Protein AF-A0A2N0QU93-F1 (afdb_monomer_lite)

Sequence (58 aa):
MENDAKILDVLYGTGTFLLELSIEYSLLGFTVIDKKKLFLLFLALFKPNNLNFNYADI

Organism: NCBI:txid588596

pLDDT: mean 71.97, std 9.63, range [43.19, 86.69]

Secondary structure (DSSP, 8-state):
-----EEEEES-TT-HHHHHHHHHTTTSEEEEEES-HHHHHHHHTT--TTEEEEE---

Radius of gyration: 11.1 Å; chains: 1; bounding box: 24×23×32 Å

Foldseek 3Di:
DQPADEAEDEPCDLVPVVQVVCVVCVSYAYEYEEQDVVSVVVCVVVDRPRYYYDYDDD

Structure (mmCIF, N/CA/C/O backbone):
data_AF-A0A2N0QU93-F1
#
_entry.id   AF-A0A2N0QU93-F1
#
loop_
_atom_site.group_PDB
_atom_site.id
_atom_site.type_symbol
_atom_site.label_atom_id
_atom_site.label_alt_id
_atom_site.label_comp_id
_atom_site.label_asym_id
_atom_site.label_entity_id
_atom_site.label_seq_id
_atom_site.pdbx_PDB_ins_code
_atom_site.Cartn_x
_atom_site.Cartn_y
_atom_site.Cartn_z
_atom_site.occupancy
_atom_site.B_iso_or_equiv
_atom_site.auth_seq_id
_atom_site.auth_comp_id
_atom_site.auth_asym_id
_atom_site.auth_atom_id
_atom_site.pdbx_PDB_model_num
ATOM 1 N N . MET A 1 1 ? 4.686 -7.730 -22.178 1.00 43.19 1 MET A N 1
ATOM 2 C CA . MET A 1 1 ? 3.838 -8.389 -21.169 1.00 43.19 1 MET A CA 1
ATOM 3 C C . MET A 1 1 ? 3.758 -7.418 -20.013 1.00 43.19 1 MET A C 1
ATOM 5 O O . MET A 1 1 ? 4.765 -7.219 -19.348 1.00 43.19 1 MET A O 1
ATOM 9 N N . GLU A 1 2 ? 2.646 -6.698 -19.891 1.00 45.88 2 GLU A N 1
ATOM 10 C CA . GLU A 1 2 ? 2.420 -5.818 -18.743 1.00 45.88 2 GLU A CA 1
ATOM 11 C C . GLU A 1 2 ? 2.113 -6.712 -17.541 1.00 45.88 2 GLU A C 1
ATOM 13 O O . GLU A 1 2 ? 1.213 -7.550 -17.586 1.00 45.88 2 GLU A O 1
ATOM 18 N N . ASN A 1 3 ? 2.948 -6.616 -16.508 1.00 53.44 3 ASN A N 1
ATOM 19 C CA . ASN A 1 3 ? 2.736 -7.320 -15.253 1.00 53.44 3 ASN A CA 1
ATOM 20 C C . ASN A 1 3 ? 1.553 -6.661 -14.532 1.00 53.44 3 ASN A C 1
ATOM 22 O O . ASN A 1 3 ? 1.743 -5.762 -13.723 1.00 53.44 3 ASN A O 1
ATOM 26 N N . ASP A 1 4 ? 0.339 -7.143 -14.795 1.00 63.72 4 ASP A N 1
ATOM 27 C CA . ASP A 1 4 ? -0.914 -6.738 -14.132 1.00 63.72 4 ASP A CA 1
ATOM 28 C C . ASP A 1 4 ? -1.020 -7.219 -12.667 1.00 63.72 4 ASP A C 1
ATOM 30 O O . ASP A 1 4 ? -2.110 -7.376 -12.108 1.00 63.72 4 ASP A O 1
ATOM 34 N N . ALA A 1 5 ? 0.112 -7.484 -12.013 1.00 65.75 5 ALA A N 1
ATOM 35 C CA . ALA A 1 5 ? 0.123 -7.904 -10.624 1.00 65.75 5 ALA A CA 1
ATOM 36 C C . ALA A 1 5 ? -0.275 -6.719 -9.731 1.00 65.75 5 ALA A C 1
ATOM 38 O O . ALA A 1 5 ? 0.383 -5.677 -9.703 1.00 65.75 5 ALA A O 1
ATOM 39 N N . LYS A 1 6 ? -1.386 -6.892 -9.008 1.00 69.50 6 LYS A N 1
ATOM 40 C CA . LYS A 1 6 ? -1.918 -5.917 -8.054 1.00 69.50 6 LYS A CA 1
ATOM 41 C C . LYS A 1 6 ? -1.695 -6.430 -6.642 1.00 69.50 6 LYS A C 1
ATOM 43 O O . LYS A 1 6 ? -2.101 -7.545 -6.322 1.00 69.50 6 LYS A O 1
ATOM 48 N N . ILE A 1 7 ? -1.064 -5.613 -5.809 1.00 72.62 7 ILE A N 1
ATOM 49 C CA . ILE A 1 7 ? -0.791 -5.935 -4.407 1.00 72.62 7 ILE A CA 1
ATOM 50 C C . ILE A 1 7 ? -1.828 -5.222 -3.537 1.00 72.62 7 ILE A C 1
ATOM 52 O O . ILE A 1 7 ? -2.036 -4.013 -3.668 1.00 72.62 7 ILE A O 1
ATOM 56 N N . LEU A 1 8 ? -2.485 -5.992 -2.667 1.00 73.25 8 LEU A N 1
ATOM 57 C CA . LEU A 1 8 ? -3.451 -5.511 -1.683 1.00 73.25 8 LEU A CA 1
ATOM 58 C C . LEU A 1 8 ? -2.886 -5.734 -0.282 1.00 73.25 8 LEU A C 1
ATOM 60 O O . LEU A 1 8 ? -2.564 -6.866 0.072 1.00 73.25 8 LEU A O 1
ATOM 64 N N . ASP A 1 9 ? -2.826 -4.668 0.508 1.00 66.56 9 ASP A N 1
ATOM 65 C CA . ASP A 1 9 ? -2.475 -4.735 1.926 1.00 66.56 9 ASP A CA 1
ATOM 66 C C . ASP A 1 9 ? -3.643 -4.253 2.785 1.00 66.56 9 ASP A C 1
ATOM 68 O O . ASP A 1 9 ? -4.277 -3.225 2.512 1.00 66.56 9 ASP A O 1
ATOM 72 N N . VAL A 1 10 ? -3.937 -5.051 3.805 1.00 58.66 10 VAL A N 1
ATOM 73 C CA . VAL A 1 10 ? -5.076 -4.921 4.709 1.00 58.66 10 VAL A CA 1
ATOM 74 C C . VAL A 1 10 ? -4.493 -4.822 6.117 1.00 58.66 10 VAL A C 1
ATOM 76 O O . VAL A 1 10 ? -3.791 -5.732 6.543 1.00 58.66 10 VAL A O 1
ATOM 79 N N . LEU A 1 11 ? -4.818 -3.744 6.847 1.00 58.75 11 LEU A N 1
ATOM 80 C CA . LEU A 1 11 ? -4.247 -3.373 8.165 1.00 58.75 11 LEU A CA 1
ATOM 81 C C . LEU A 1 11 ? -2.850 -2.724 8.103 1.00 58.75 11 LEU A C 1
ATOM 83 O O . LEU A 1 11 ? -1.942 -3.042 8.867 1.00 58.75 11 LEU A O 1
ATOM 87 N N . TYR A 1 12 ? -2.741 -1.724 7.238 1.00 59.19 12 TYR A N 1
ATOM 88 C CA . TYR A 1 12 ? -1.541 -0.980 6.851 1.00 59.19 12 TYR A CA 1
ATOM 89 C C . TYR A 1 12 ? -0.726 -0.294 7.976 1.00 59.19 12 TYR A C 1
ATOM 91 O O . TYR A 1 12 ? 0.449 0.030 7.792 1.00 59.19 12 TYR A O 1
ATOM 99 N N . GLY A 1 13 ? -1.289 -0.073 9.168 1.00 65.25 13 GLY A N 1
ATOM 100 C CA . GLY A 1 13 ? -0.516 0.387 10.331 1.00 65.25 13 GLY A CA 1
ATOM 101 C C . GLY A 1 13 ? 0.154 1.758 10.125 1.00 65.25 13 GLY A C 1
ATOM 102 O O . GLY A 1 13 ? -0.539 2.759 9.957 1.00 65.25 13 GLY A O 1
ATOM 103 N N . THR A 1 14 ? 1.493 1.828 10.206 1.00 64.50 14 THR A N 1
ATOM 104 C CA . THR A 1 14 ? 2.301 3.036 9.905 1.00 64.50 14 THR A CA 1
ATOM 105 C C . THR A 1 14 ? 2.739 3.132 8.445 1.00 64.50 14 THR A C 1
ATOM 107 O O . THR A 1 14 ? 3.421 4.081 8.080 1.00 64.50 14 THR A O 1
ATOM 110 N N . GLY A 1 15 ? 2.402 2.162 7.600 1.00 64.69 15 GLY A N 1
ATOM 111 C CA . GLY A 1 15 ? 2.443 2.322 6.154 1.00 64.69 15 GLY A CA 1
ATOM 112 C C . GLY A 1 15 ? 3.788 2.509 5.452 1.00 64.69 15 GLY A C 1
ATOM 113 O O . GLY A 1 15 ? 3.835 2.684 4.239 1.00 64.69 15 GLY A O 1
ATOM 114 N N . THR A 1 16 ? 4.898 2.481 6.174 1.00 70.56 16 THR A N 1
ATOM 115 C CA . THR A 1 16 ? 6.227 2.733 5.609 1.00 70.56 16 THR A CA 1
ATOM 116 C C . THR A 1 16 ? 6.640 1.667 4.596 1.00 70.56 16 THR A C 1
ATOM 118 O O . THR A 1 16 ? 7.144 2.003 3.531 1.00 70.56 16 THR A O 1
ATOM 121 N N . PHE A 1 17 ? 6.326 0.399 4.864 1.00 76.50 17 PHE A N 1
ATOM 122 C CA . PHE A 1 17 ? 6.747 -0.717 4.016 1.00 76.50 17 PHE A CA 1
ATOM 123 C C . PHE A 1 17 ? 6.116 -0.700 2.615 1.00 76.50 17 PHE A C 1
ATOM 125 O O . PHE A 1 17 ? 6.799 -0.885 1.613 1.00 76.50 17 PHE A O 1
ATOM 132 N N . LEU A 1 18 ? 4.811 -0.446 2.507 1.00 76.38 18 LEU A N 1
ATOM 133 C CA . LEU A 1 18 ? 4.159 -0.451 1.195 1.00 76.38 18 LEU A CA 1
ATOM 134 C C . LEU A 1 18 ? 4.489 0.792 0.376 1.00 76.38 18 LEU A C 1
ATOM 136 O O . LEU A 1 18 ? 4.503 0.729 -0.850 1.00 76.38 18 LEU A O 1
ATOM 140 N N . LEU A 1 19 ? 4.745 1.918 1.048 1.00 78.44 19 LEU A N 1
ATOM 141 C CA . LEU A 1 19 ? 5.261 3.102 0.380 1.00 78.44 19 LEU A CA 1
ATOM 142 C C . LEU A 1 19 ? 6.617 2.784 -0.259 1.00 78.44 19 LEU A C 1
ATOM 144 O O . LEU A 1 19 ? 6.789 3.038 -1.449 1.00 78.44 19 LEU A O 1
ATOM 148 N N . GLU A 1 20 ? 7.531 2.170 0.494 1.00 81.06 20 GLU A N 1
ATOM 149 C CA . GLU A 1 20 ? 8.838 1.727 -0.005 1.00 81.06 20 GLU A CA 1
ATOM 150 C C . GLU A 1 20 ? 8.691 0.773 -1.200 1.00 81.06 20 GLU A C 1
ATOM 152 O O . GLU A 1 20 ? 9.269 1.027 -2.256 1.00 81.06 20 GLU A O 1
ATOM 157 N N . LEU A 1 21 ? 7.824 -0.241 -1.096 1.00 82.50 21 LEU A N 1
ATOM 158 C CA . LEU A 1 21 ? 7.550 -1.162 -2.203 1.00 82.50 21 LEU A CA 1
ATOM 159 C C . LEU A 1 21 ? 6.948 -0.462 -3.426 1.00 82.50 21 LEU A C 1
ATOM 161 O O . LEU A 1 21 ? 7.305 -0.785 -4.556 1.00 82.50 21 LEU A O 1
ATOM 165 N N . SER A 1 22 ? 6.047 0.502 -3.234 1.00 81.94 22 SER A N 1
ATOM 166 C CA . SER A 1 22 ? 5.436 1.226 -4.354 1.00 81.94 22 SER A CA 1
ATOM 167 C C . SER A 1 22 ? 6.440 2.085 -5.121 1.00 81.94 22 SER A C 1
ATOM 169 O O . SER A 1 22 ? 6.300 2.252 -6.334 1.00 81.94 22 SER A O 1
ATOM 171 N N . ILE A 1 23 ? 7.472 2.577 -4.429 1.00 83.19 23 ILE A N 1
ATOM 172 C CA . ILE A 1 23 ? 8.586 3.314 -5.025 1.00 83.19 23 ILE A CA 1
ATOM 173 C C . ILE A 1 23 ? 9.527 2.348 -5.755 1.00 83.19 23 ILE A C 1
ATOM 175 O O . ILE A 1 23 ? 9.883 2.599 -6.905 1.00 83.19 23 ILE A O 1
ATOM 179 N N . GLU A 1 24 ? 9.908 1.243 -5.110 1.00 86.69 24 GLU A N 1
ATOM 180 C CA . GLU A 1 24 ? 10.821 0.239 -5.672 1.00 86.69 24 GLU A CA 1
ATOM 181 C C . GLU A 1 24 ? 10.234 -0.428 -6.926 1.00 86.69 24 GLU A C 1
ATOM 183 O O . GLU A 1 24 ? 10.910 -0.570 -7.947 1.00 86.69 24 GLU A O 1
ATOM 188 N N . TYR A 1 25 ? 8.942 -0.758 -6.893 1.00 85.69 25 TYR A N 1
ATOM 189 C CA . TYR A 1 25 ? 8.228 -1.450 -7.964 1.00 85.69 25 TYR A CA 1
ATOM 190 C C . TYR A 1 25 ? 7.233 -0.525 -8.673 1.00 85.69 25 TYR A C 1
ATOM 192 O O . TYR A 1 25 ? 6.033 -0.791 -8.724 1.00 85.69 25 TYR A O 1
ATOM 200 N N . SER A 1 26 ? 7.740 0.549 -9.279 1.00 82.62 26 SER A N 1
ATOM 201 C CA . SER A 1 26 ? 6.936 1.583 -9.963 1.00 82.62 26 SER A CA 1
ATOM 202 C C . SER A 1 26 ? 5.967 1.080 -11.051 1.00 82.62 26 SER A C 1
ATOM 204 O O . SER A 1 26 ? 4.996 1.764 -11.372 1.00 82.62 26 SER A O 1
ATOM 206 N N . LEU A 1 27 ? 6.209 -0.109 -11.613 1.00 84.88 27 LEU A N 1
ATOM 207 C CA . LEU A 1 27 ? 5.358 -0.733 -12.634 1.00 84.88 27 LEU A CA 1
ATOM 208 C C . LEU A 1 27 ? 4.197 -1.556 -12.054 1.00 84.88 27 LEU A C 1
ATOM 210 O O . LEU A 1 27 ? 3.305 -1.945 -12.801 1.00 84.88 27 LEU A O 1
ATOM 214 N N . LEU A 1 28 ? 4.212 -1.848 -10.751 1.00 82.25 28 LEU A N 1
ATOM 215 C CA . LEU A 1 28 ? 3.162 -2.616 -10.084 1.00 82.25 28 LEU A CA 1
ATOM 216 C C . LEU A 1 28 ? 2.113 -1.688 -9.482 1.00 82.25 28 LEU A C 1
ATOM 218 O O . LEU A 1 28 ? 2.438 -0.614 -8.981 1.00 82.25 28 LEU A O 1
ATOM 222 N N . GLY A 1 29 ? 0.854 -2.124 -9.506 1.00 83.88 29 GLY A N 1
ATOM 223 C CA . GLY A 1 29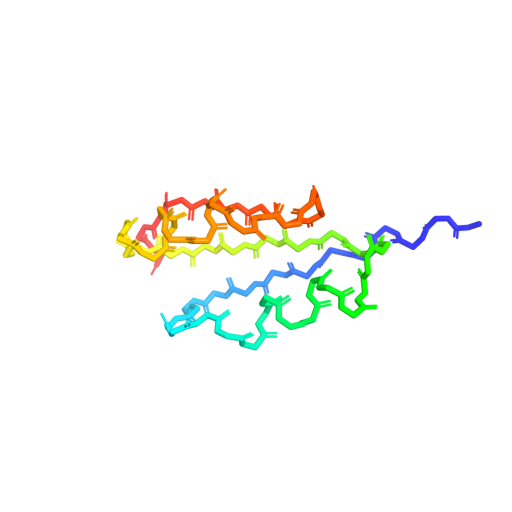 ? -0.253 -1.406 -8.883 1.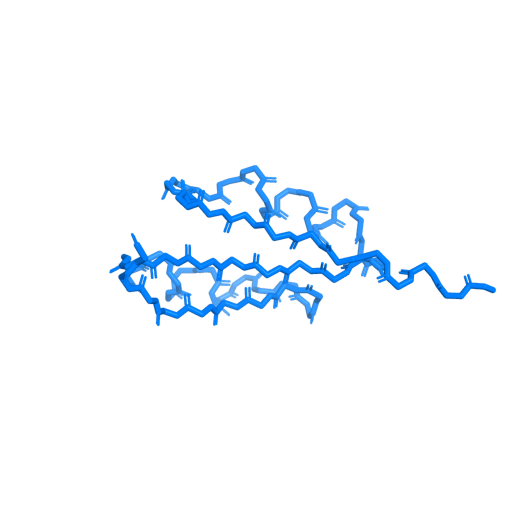00 83.88 29 GLY A CA 1
ATOM 224 C C . GLY A 1 29 ? -0.437 -1.815 -7.424 1.00 83.88 29 GLY A C 1
ATOM 225 O O . GLY A 1 29 ? -0.594 -2.995 -7.115 1.00 83.88 29 GLY A O 1
ATOM 226 N N . PHE A 1 30 ? -0.497 -0.838 -6.529 1.00 82.88 30 PHE A N 1
ATOM 227 C CA . PHE A 1 30 ? -0.658 -1.046 -5.094 1.00 82.88 30 PHE A CA 1
ATOM 228 C C . PHE A 1 30 ? -1.981 -0.463 -4.614 1.00 82.88 30 PHE A C 1
ATOM 230 O O . PHE A 1 30 ? -2.367 0.633 -5.014 1.00 82.88 30 PHE A O 1
ATOM 237 N N . THR A 1 31 ? -2.697 -1.182 -3.753 1.00 82.94 31 THR A N 1
ATOM 238 C CA . THR A 1 31 ? -3.916 -0.688 -3.101 1.00 82.94 31 THR A CA 1
ATOM 239 C C . THR A 1 31 ? -3.840 -0.922 -1.602 1.00 82.94 31 THR A C 1
ATOM 241 O O . THR A 1 31 ? -3.605 -2.036 -1.145 1.00 82.94 31 THR A O 1
ATOM 244 N N . VAL A 1 32 ? -4.077 0.143 -0.846 1.00 78.00 32 VAL A N 1
ATOM 245 C CA . VAL A 1 32 ? -4.121 0.154 0.614 1.00 78.00 32 VAL A CA 1
ATOM 246 C C . VAL A 1 32 ? -5.556 0.363 1.054 1.00 78.00 32 VAL A C 1
ATOM 248 O O . VAL A 1 32 ? -6.227 1.270 0.550 1.00 78.00 32 VAL A O 1
ATOM 251 N N . ILE A 1 33 ? -6.007 -0.437 2.020 1.00 77.44 33 ILE A N 1
ATOM 252 C CA . ILE A 1 33 ? -7.292 -0.222 2.682 1.00 77.44 33 ILE A CA 1
ATOM 253 C C . ILE A 1 33 ? -7.091 -0.074 4.190 1.00 77.44 33 ILE A C 1
ATOM 255 O O . ILE A 1 33 ? -6.565 -0.972 4.846 1.00 77.44 33 ILE A O 1
ATOM 259 N N . ASP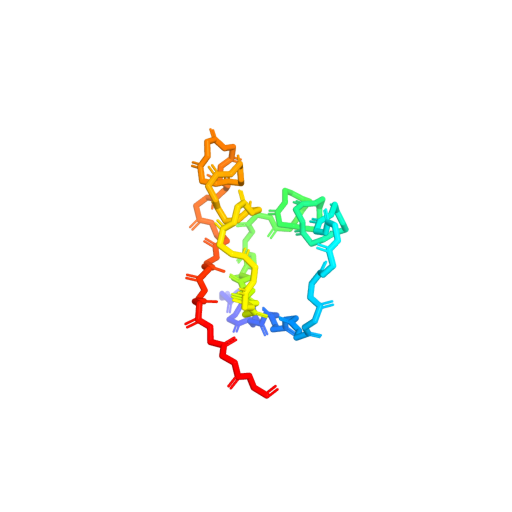 A 1 34 ? -7.500 1.074 4.738 1.00 73.50 34 ASP A N 1
ATOM 260 C CA . ASP A 1 34 ? -7.386 1.364 6.173 1.00 73.50 34 ASP A CA 1
ATOM 261 C C . ASP A 1 34 ? -8.532 2.272 6.658 1.00 73.50 34 ASP A C 1
ATOM 263 O O . ASP A 1 34 ? -9.040 3.128 5.929 1.00 73.50 34 ASP A O 1
ATOM 267 N N . LYS A 1 35 ? -8.904 2.130 7.932 1.00 76.88 35 LYS A N 1
ATOM 268 C CA . LYS A 1 35 ? -9.876 2.969 8.642 1.00 76.88 35 LYS A CA 1
ATOM 269 C C . LYS A 1 35 ? -9.272 4.233 9.265 1.00 76.88 35 LYS A C 1
ATOM 271 O O . LYS A 1 35 ? -9.993 5.041 9.852 1.00 76.88 35 LYS A O 1
ATOM 276 N N . LYS A 1 36 ? -7.951 4.430 9.201 1.00 74.06 36 LYS A N 1
ATOM 277 C CA . LYS A 1 36 ? -7.250 5.599 9.762 1.00 74.06 36 LYS A CA 1
ATOM 278 C C . LYS A 1 36 ? -7.008 6.676 8.703 1.00 74.06 36 LYS A C 1
ATOM 280 O O . LYS A 1 36 ? -6.006 6.695 7.995 1.00 74.06 36 LYS A O 1
ATOM 285 N N . LYS A 1 37 ? -7.907 7.662 8.666 1.00 66.94 37 LYS A N 1
ATOM 286 C CA . LYS A 1 37 ? -7.926 8.755 7.673 1.00 66.94 37 LYS A CA 1
ATOM 287 C C . LYS A 1 37 ? -6.684 9.665 7.681 1.00 66.94 37 LYS A C 1
ATOM 289 O O . LYS A 1 37 ? -6.330 10.220 6.646 1.00 66.94 37 LYS A O 1
ATOM 294 N N . LEU A 1 38 ? -6.023 9.825 8.832 1.00 65.12 38 LEU A N 1
ATOM 295 C CA . LEU A 1 38 ? -4.896 10.756 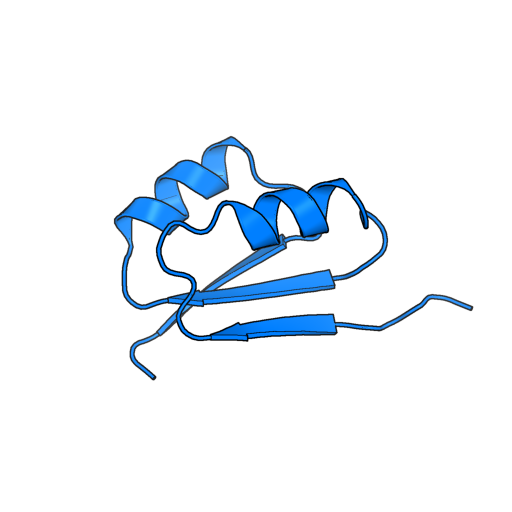9.002 1.00 65.12 38 LEU A CA 1
ATOM 296 C C . LEU A 1 38 ? -3.670 10.352 8.168 1.00 65.12 38 LEU A C 1
ATOM 298 O O . LEU A 1 38 ? -2.973 11.200 7.618 1.00 65.12 38 LEU A O 1
ATOM 302 N N . PHE A 1 39 ? -3.438 9.046 8.051 1.00 63.44 39 PHE A N 1
ATOM 303 C CA . PHE A 1 39 ? -2.280 8.502 7.348 1.00 63.44 39 PHE A CA 1
ATOM 304 C C . PHE A 1 39 ? -2.447 8.582 5.826 1.00 63.44 39 PHE A C 1
ATOM 306 O O . PHE A 1 39 ? -1.495 8.863 5.100 1.00 63.44 39 PHE A O 1
ATOM 313 N N . LEU A 1 40 ? -3.691 8.450 5.356 1.00 62.31 40 LEU A N 1
ATOM 314 C CA . LEU A 1 40 ? -4.060 8.669 3.958 1.00 62.31 40 LEU A CA 1
ATOM 315 C C . LEU A 1 40 ? -3.741 10.100 3.502 1.00 62.31 40 LEU A C 1
ATOM 317 O O . LEU A 1 40 ? -3.282 10.296 2.381 1.00 62.31 40 LEU A O 1
ATOM 321 N N . LEU A 1 41 ? -3.939 11.093 4.378 1.00 64.88 41 LEU A N 1
ATOM 322 C CA . LEU A 1 4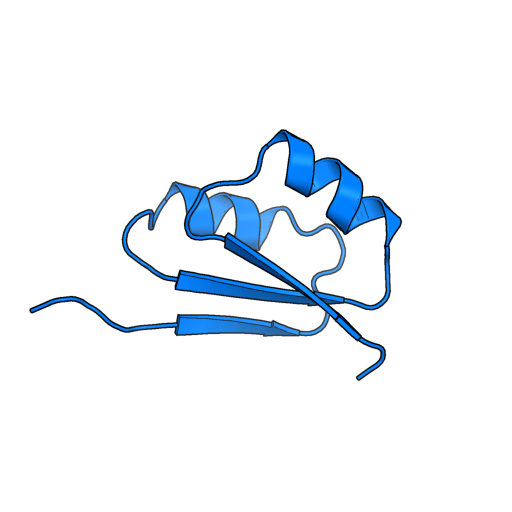1 ? -3.622 12.493 4.083 1.00 64.88 41 LEU A CA 1
ATOM 323 C C . LEU A 1 41 ? -2.112 12.748 3.979 1.00 64.88 41 LEU A C 1
ATOM 325 O O . LEU A 1 41 ? -1.685 13.486 3.096 1.00 64.88 41 LEU A O 1
ATOM 329 N N . PHE A 1 42 ? -1.309 12.134 4.853 1.00 67.00 42 PHE A N 1
ATOM 330 C CA . PHE A 1 42 ? 0.151 12.260 4.809 1.00 67.00 42 PHE A CA 1
ATOM 331 C C . PHE A 1 42 ? 0.729 11.624 3.539 1.00 67.00 42 PHE A C 1
ATOM 333 O O . PHE A 1 42 ? 1.550 12.229 2.858 1.00 67.00 42 PHE A O 1
ATOM 340 N N . LEU A 1 43 ? 0.249 10.437 3.167 1.00 64.69 43 LEU A N 1
ATOM 341 C CA . LEU A 1 43 ? 0.724 9.739 1.972 1.00 64.69 43 LEU A CA 1
ATOM 342 C C . LEU A 1 43 ? 0.249 10.377 0.673 1.00 64.69 43 LEU A C 1
ATOM 344 O O . LEU A 1 43 ? 0.986 10.344 -0.305 1.00 64.69 43 LEU A O 1
ATOM 348 N N . ALA A 1 44 ? -0.936 10.995 0.657 1.00 65.31 44 ALA A N 1
ATOM 349 C CA . ALA A 1 44 ? -1.423 11.752 -0.494 1.00 65.31 44 ALA A CA 1
ATOM 350 C C . ALA A 1 44 ? -0.457 12.872 -0.928 1.00 65.31 44 ALA A C 1
ATOM 352 O O . ALA A 1 44 ? -0.406 13.193 -2.112 1.00 65.31 44 ALA A O 1
ATOM 353 N N . LEU A 1 45 ? 0.333 13.429 -0.001 1.00 67.88 45 LEU A N 1
ATOM 354 C CA . LEU A 1 45 ? 1.337 14.461 -0.293 1.00 67.88 45 LEU A CA 1
ATOM 355 C C . LEU A 1 45 ? 2.597 13.914 -0.981 1.00 67.88 45 LEU A C 1
ATOM 357 O O . LEU A 1 45 ? 3.286 14.664 -1.664 1.00 67.88 45 LEU A O 1
ATOM 361 N N . PHE A 1 46 ? 2.885 12.620 -0.826 1.00 67.94 46 PHE A N 1
ATOM 362 C CA . PHE A 1 46 ? 4.086 11.957 -1.354 1.00 67.94 46 PHE A CA 1
ATOM 363 C C . PHE A 1 46 ? 3.746 10.828 -2.336 1.00 67.94 46 PHE A C 1
ATOM 365 O O . PHE A 1 46 ? 4.577 9.965 -2.607 1.00 67.94 46 PHE A O 1
ATOM 372 N N . LYS A 1 47 ? 2.506 10.809 -2.837 1.00 68.38 47 LYS A N 1
ATOM 373 C CA . LYS A 1 47 ? 1.878 9.634 -3.438 1.00 68.38 47 LYS A CA 1
ATOM 374 C C . LYS A 1 47 ? 2.498 9.260 -4.793 1.00 68.38 47 LYS A C 1
ATOM 376 O O . LYS A 1 47 ? 2.337 10.016 -5.752 1.00 68.38 47 LYS A O 1
ATOM 381 N N . PRO A 1 48 ? 3.100 8.066 -4.925 1.00 71.62 48 PRO A N 1
ATOM 382 C CA . PRO A 1 48 ? 3.433 7.495 -6.225 1.00 71.62 48 PRO A CA 1
ATOM 383 C C . PRO A 1 48 ? 2.156 7.220 -7.035 1.00 71.62 48 PRO A C 1
ATOM 385 O O . PRO A 1 48 ? 1.143 6.786 -6.481 1.00 71.62 48 PRO A O 1
ATOM 388 N N . ASN A 1 49 ? 2.185 7.447 -8.352 1.00 80.56 49 ASN A N 1
ATOM 389 C CA . ASN A 1 49 ? 1.003 7.299 -9.223 1.00 80.56 49 ASN A CA 1
ATOM 390 C C . ASN A 1 49 ? 0.420 5.875 -9.242 1.00 80.56 49 ASN A C 1
ATOM 392 O O . ASN A 1 49 ? -0.739 5.682 -9.602 1.00 80.56 49 ASN A O 1
ATOM 396 N N . ASN A 1 50 ? 1.225 4.885 -8.863 1.00 81.38 50 ASN A N 1
ATOM 397 C CA . ASN A 1 50 ? 0.877 3.471 -8.822 1.00 81.38 50 ASN A CA 1
ATOM 398 C C . ASN A 1 50 ? 0.327 3.008 -7.460 1.00 81.38 50 ASN A C 1
ATOM 400 O O . ASN A 1 50 ? 0.003 1.832 -7.308 1.00 81.38 50 ASN A O 1
ATOM 404 N N . LEU A 1 51 ? 0.195 3.905 -6.481 1.00 80.75 51 LEU A N 1
ATOM 405 C CA . LEU A 1 51 ? -0.385 3.616 -5.172 1.00 80.75 51 LEU A CA 1
ATOM 406 C C . LEU A 1 51 ? -1.844 4.085 -5.132 1.00 80.75 51 LEU A C 1
ATOM 408 O O . LEU A 1 51 ? -2.173 5.152 -5.633 1.00 80.75 51 LEU A O 1
ATOM 412 N N . ASN A 1 52 ? -2.749 3.323 -4.531 1.00 81.38 52 ASN A N 1
ATOM 413 C CA . ASN A 1 52 ? -4.155 3.686 -4.351 1.00 81.38 52 ASN A CA 1
ATOM 414 C C . ASN A 1 52 ? -4.581 3.482 -2.906 1.00 81.38 52 ASN A C 1
ATOM 416 O O . ASN A 1 52 ? -4.097 2.583 -2.228 1.00 81.38 52 ASN A O 1
ATOM 420 N N . PHE A 1 53 ? -5.495 4.328 -2.443 1.00 77.62 53 PHE A N 1
ATOM 421 C CA . PHE A 1 53 ? -5.943 4.340 -1.059 1.00 77.62 53 PHE A CA 1
ATOM 422 C C . PHE A 1 53 ? -7.458 4.300 -1.003 1.00 77.62 53 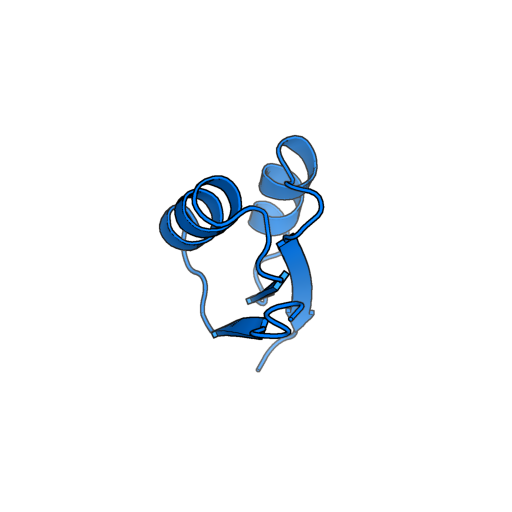PHE A C 1
ATOM 424 O O . PHE A 1 53 ? -8.114 5.178 -1.563 1.00 77.62 53 PHE A O 1
ATOM 431 N N . ASN A 1 54 ? -7.990 3.329 -0.272 1.00 78.75 54 ASN A N 1
ATOM 432 C CA . ASN A 1 54 ? -9.403 3.233 0.038 1.00 78.75 54 ASN A CA 1
ATOM 433 C C . ASN A 1 54 ? -9.593 3.316 1.551 1.00 78.75 54 ASN A C 1
ATOM 435 O O . ASN A 1 54 ? -8.882 2.686 2.329 1.00 78.75 54 ASN A O 1
ATOM 439 N N . TYR A 1 55 ? -10.571 4.109 1.969 1.00 78.19 55 TYR A N 1
ATOM 440 C CA . TYR A 1 55 ? -10.988 4.169 3.361 1.00 78.19 55 TYR A CA 1
ATOM 441 C C . TYR A 1 55 ? -12.124 3.171 3.578 1.00 78.19 55 TYR A C 1
ATOM 443 O O . TYR A 1 55 ? -13.191 3.339 2.987 1.00 78.19 55 TYR A O 1
ATOM 451 N N . ALA A 1 56 ? -11.903 2.152 4.405 1.00 74.50 56 ALA A N 1
ATOM 452 C CA . ALA A 1 56 ? -12.942 1.202 4.794 1.00 74.50 56 ALA A CA 1
ATOM 453 C C . ALA A 1 56 ? -12.656 0.611 6.183 1.00 74.50 56 ALA A C 1
ATOM 455 O O . ALA A 1 56 ? -11.496 0.453 6.565 1.00 74.50 56 ALA A O 1
ATOM 456 N N . ASP A 1 57 ? -13.720 0.291 6.920 1.00 71.69 57 ASP A N 1
ATOM 457 C CA . ASP A 1 57 ? -13.670 -0.512 8.147 1.00 71.69 57 ASP A CA 1
ATOM 458 C C . ASP A 1 57 ? -14.001 -1.957 7.739 1.00 71.69 57 ASP A C 1
ATOM 460 O O . ASP A 1 57 ? -15.158 -2.253 7.430 1.00 71.69 57 ASP A O 1
ATOM 464 N N . ILE A 1 58 ? -12.959 -2.787 7.585 1.00 66.62 58 ILE A N 1
ATOM 465 C CA . ILE A 1 58 ? -13.027 -4.193 7.134 1.00 66.62 58 ILE A CA 1
ATOM 466 C C . ILE A 1 58 ? -12.960 -5.118 8.347 1.00 66.62 58 ILE A C 1
ATOM 468 O O . ILE A 1 58 ? -12.109 -4.851 9.228 1.00 66.62 58 ILE A O 1
#